Protein AF-A0A318CFX6-F1 (afdb_monomer_lite)

pLDDT: mean 86.23, std 9.26, range [60.06, 96.19]

Sequence (62 aa):
MLERISSSRYQSNFILKGGFLIASIVGLDTRATMDMDGTIKGLKVNAESISNMLNEVCAIEM

Secondary structure (DSSP, 8-state):
-HHHHHHSTTTTTEEEEHHHHHHHHHT-SS-S----EEEE-SS--SHHHHHHHHHHHHT---

Radius of gyration: 12.18 Å; chains: 1; bounding box: 25×24×33 Å

Foldseek 3Di:
DLVLCCVDPQVVQKDWDDDVVVCVVVVPPPRPDPDTDIGGPPDDDDPVRVVVRVVNSVPDDD

Structure (mmCIF, N/CA/C/O backbone):
data_AF-A0A318CFX6-F1
#
_entry.id   AF-A0A318CFX6-F1
#
loop_
_atom_site.group_PDB
_atom_site.id
_atom_site.type_symbol
_atom_site.label_atom_id
_atom_site.label_alt_id
_atom_site.label_comp_id
_atom_site.label_asym_id
_atom_site.label_entity_id
_atom_site.label_seq_id
_atom_site.pdbx_PDB_ins_code
_atom_site.Cartn_x
_atom_site.Cartn_y
_atom_site.Cartn_z
_atom_site.occupancy
_atom_site.B_iso_or_equiv
_atom_site.auth_seq_id
_atom_site.auth_comp_id
_atom_site.auth_asym_id
_atom_site.auth_atom_id
_atom_site.pdbx_PDB_model_num
ATOM 1 N N . MET A 1 1 ? 0.800 -7.399 -6.215 1.00 84.44 1 MET A N 1
ATOM 2 C CA . MET A 1 1 ? 0.605 -6.370 -5.163 1.00 84.44 1 MET A CA 1
ATOM 3 C C . MET A 1 1 ? -0.416 -5.313 -5.563 1.00 84.44 1 MET A C 1
ATOM 5 O O . MET A 1 1 ? -1.409 -5.212 -4.865 1.00 84.44 1 MET A O 1
ATOM 9 N N . LEU A 1 2 ? -0.237 -4.562 -6.664 1.00 88.44 2 LEU A N 1
ATOM 10 C CA . LEU A 1 2 ? -1.246 -3.575 -7.104 1.00 88.44 2 LEU A CA 1
ATOM 11 C C . LEU A 1 2 ? -2.637 -4.173 -7.283 1.00 88.44 2 LEU A C 1
ATOM 13 O O . LEU A 1 2 ? -3.613 -3.600 -6.823 1.00 88.44 2 LEU A O 1
ATOM 17 N N . GLU A 1 3 ? -2.709 -5.352 -7.885 1.00 89.00 3 GLU A N 1
ATOM 18 C CA . GLU A 1 3 ? -3.964 -6.073 -8.077 1.00 89.00 3 GLU A CA 1
ATOM 19 C C . GLU A 1 3 ? -4.611 -6.505 -6.751 1.00 89.00 3 GLU A C 1
ATOM 21 O O . GLU A 1 3 ? -5.820 -6.368 -6.583 1.00 89.00 3 GLU A O 1
ATOM 26 N N . ARG A 1 4 ? -3.804 -6.890 -5.751 1.00 93.00 4 ARG A N 1
ATOM 27 C CA . ARG A 1 4 ? -4.291 -7.144 -4.384 1.00 93.00 4 ARG A CA 1
ATOM 28 C C . ARG A 1 4 ? -4.828 -5.873 -3.738 1.00 93.00 4 ARG A C 1
ATOM 30 O O . ARG A 1 4 ? -5.912 -5.900 -3.177 1.00 93.00 4 ARG A O 1
ATOM 37 N N . ILE A 1 5 ? -4.113 -4.748 -3.852 1.00 92.00 5 ILE A N 1
ATOM 38 C CA . ILE A 1 5 ? -4.586 -3.446 -3.349 1.00 92.00 5 ILE A CA 1
ATOM 39 C C . ILE A 1 5 ? -5.903 -3.068 -4.037 1.00 92.00 5 ILE A C 1
ATOM 41 O O . ILE A 1 5 ? -6.846 -2.674 -3.352 1.00 92.00 5 ILE A O 1
ATOM 45 N N . SER A 1 6 ? -5.983 -3.242 -5.359 1.00 90.88 6 SER A N 1
ATOM 46 C CA . SER A 1 6 ? -7.183 -2.977 -6.158 1.00 90.88 6 SER A CA 1
ATOM 47 C C . SER A 1 6 ? -8.362 -3.868 -5.775 1.00 90.88 6 SER A C 1
ATOM 49 O O . SER A 1 6 ? -9.494 -3.424 -5.885 1.00 90.88 6 SER A O 1
ATOM 51 N N . SER A 1 7 ? -8.110 -5.099 -5.333 1.00 93.56 7 SER A N 1
ATOM 52 C CA . SER A 1 7 ? -9.148 -6.041 -4.887 1.00 93.56 7 SER A CA 1
ATOM 53 C C . SER A 1 7 ? -9.434 -5.942 -3.385 1.00 93.56 7 SER A C 1
ATOM 55 O O . SER A 1 7 ? -10.325 -6.610 -2.866 1.00 93.56 7 SER A O 1
ATOM 57 N N . SER A 1 8 ? -8.670 -5.122 -2.660 1.00 94.50 8 SER A N 1
ATOM 58 C CA . SER A 1 8 ? -8.815 -4.951 -1.219 1.00 94.50 8 SER A CA 1
ATOM 59 C C . SER A 1 8 ? -9.843 -3.87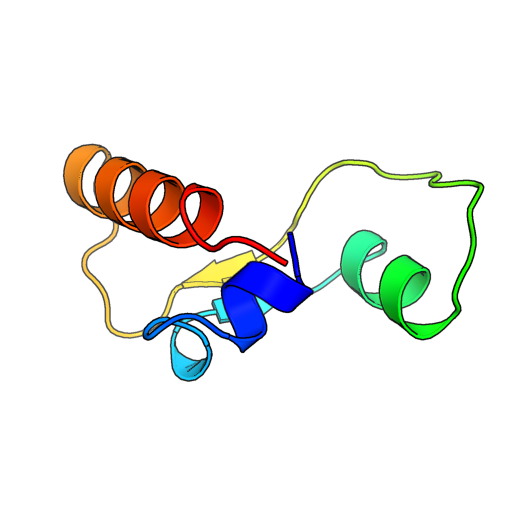9 -0.878 1.00 94.50 8 SER A C 1
ATOM 61 O O . SER A 1 8 ? -10.066 -2.920 -1.620 1.00 94.50 8 SER A O 1
ATOM 63 N N . ARG A 1 9 ? -10.357 -3.942 0.352 1.00 94.12 9 ARG A N 1
ATOM 64 C CA . ARG A 1 9 ? -11.170 -2.869 0.947 1.00 94.12 9 ARG A CA 1
ATOM 65 C C . ARG A 1 9 ? -10.470 -1.501 1.006 1.00 94.12 9 ARG A C 1
ATOM 67 O O . ARG A 1 9 ? -11.130 -0.506 1.288 1.00 94.12 9 ARG A O 1
ATOM 74 N N . TYR A 1 10 ? -9.155 -1.451 0.781 1.00 93.88 10 TYR A N 1
ATOM 75 C CA . TYR A 1 10 ? -8.337 -0.244 0.859 1.00 93.88 10 TYR A CA 1
ATOM 76 C C . TYR A 1 10 ? -8.116 0.437 -0.494 1.00 93.88 10 TYR A C 1
ATOM 78 O O . TYR A 1 10 ? -7.413 1.446 -0.543 1.00 93.88 10 TYR A O 1
ATOM 86 N N . GLN A 1 11 ? -8.703 -0.064 -1.589 1.00 91.88 11 GLN A N 1
ATOM 87 C CA . GLN A 1 11 ? -8.469 0.459 -2.945 1.00 91.88 11 GLN A CA 1
ATOM 88 C C . GLN A 1 11 ? -8.595 1.993 -3.042 1.00 91.88 11 GLN A C 1
ATOM 90 O O . GLN A 1 11 ? -7.808 2.646 -3.716 1.00 91.88 11 GLN A O 1
ATOM 95 N N . SER A 1 12 ? -9.559 2.586 -2.327 1.00 92.88 12 SER A N 1
ATOM 96 C CA . SER A 1 12 ? -9.845 4.027 -2.366 1.00 92.88 12 SER A CA 1
ATOM 97 C C . SER A 1 12 ? -9.039 4.831 -1.346 1.00 92.88 12 SER A C 1
ATOM 99 O O . SER A 1 12 ? -9.112 6.060 -1.324 1.00 92.88 12 SER A O 1
ATOM 101 N N . ASN A 1 13 ? -8.280 4.151 -0.487 1.00 93.56 13 ASN A N 1
ATOM 102 C CA . ASN A 1 13 ? -7.391 4.769 0.486 1.00 93.56 13 ASN A CA 1
ATOM 103 C C . ASN A 1 13 ? -5.989 4.991 -0.083 1.00 93.56 13 ASN A C 1
ATOM 105 O O . ASN A 1 13 ? -5.294 5.881 0.403 1.00 93.56 13 ASN A O 1
ATOM 109 N N . PHE A 1 14 ? -5.579 4.228 -1.100 1.00 90.62 14 PHE A N 1
ATOM 110 C CA . PHE A 1 14 ? -4.263 4.343 -1.722 1.00 90.62 14 PHE A CA 1
ATOM 111 C C . PHE A 1 14 ? -4.263 5.293 -2.922 1.00 90.62 14 PHE A C 1
ATOM 113 O O . PHE A 1 14 ? -5.035 5.147 -3.864 1.00 90.62 14 PHE A O 1
ATOM 120 N N . ILE A 1 15 ? -3.324 6.237 -2.919 1.00 89.62 15 ILE A N 1
ATOM 121 C CA . ILE A 1 15 ? -2.952 7.048 -4.081 1.00 89.62 15 ILE A CA 1
ATOM 122 C C . ILE A 1 15 ? -1.538 6.635 -4.481 1.00 89.62 15 ILE A C 1
ATOM 124 O O . ILE A 1 15 ? -0.567 7.072 -3.864 1.00 89.62 15 ILE A O 1
ATOM 128 N N . LEU A 1 16 ? -1.432 5.780 -5.495 1.00 88.06 16 LEU A N 1
ATOM 129 C CA . LEU A 1 16 ? -0.170 5.230 -5.992 1.00 88.06 16 LEU A CA 1
ATOM 130 C C . LEU A 1 16 ? 0.471 6.165 -7.016 1.00 88.06 16 LEU A C 1
ATOM 132 O O . LEU A 1 16 ? -0.230 6.822 -7.788 1.00 88.06 16 LEU A O 1
ATOM 136 N N . LYS A 1 17 ? 1.801 6.246 -7.010 1.00 84.88 17 LYS A N 1
ATOM 137 C CA . LYS A 1 17 ? 2.575 7.154 -7.865 1.00 84.88 17 LYS A CA 1
ATOM 138 C C . LYS A 1 17 ? 3.869 6.478 -8.333 1.00 84.88 17 LYS A C 1
ATOM 140 O O . LYS A 1 17 ? 4.204 5.373 -7.917 1.00 84.88 17 LYS A O 1
ATOM 145 N N . GLY A 1 18 ? 4.602 7.173 -9.200 1.00 84.06 18 GLY A N 1
ATOM 146 C CA . GLY A 1 18 ? 5.974 6.815 -9.555 1.00 84.06 18 GLY A CA 1
ATOM 147 C C . GLY A 1 18 ? 6.108 5.663 -10.554 1.00 84.06 18 GLY A C 1
ATOM 148 O O . GLY A 1 18 ? 5.145 5.223 -11.188 1.00 84.06 18 GLY A O 1
ATOM 149 N N . GLY A 1 19 ? 7.350 5.198 -10.713 1.00 79.12 19 GLY A N 1
ATOM 150 C CA . GLY A 1 19 ? 7.733 4.224 -11.739 1.00 79.12 19 GLY A CA 1
ATOM 151 C C . GLY A 1 19 ? 7.113 2.839 -11.550 1.00 79.12 19 GLY A C 1
ATOM 152 O O . GLY A 1 19 ? 6.847 2.161 -12.538 1.00 79.12 19 GLY A O 1
ATOM 153 N N . PHE A 1 20 ? 6.803 2.446 -10.311 1.00 82.38 20 PHE A N 1
ATOM 154 C CA . PHE A 1 20 ? 6.143 1.174 -10.009 1.00 82.38 20 PHE A CA 1
ATOM 155 C C . PHE A 1 20 ? 4.734 1.076 -10.616 1.00 82.38 20 PHE A C 1
ATOM 157 O O . PHE A 1 20 ? 4.368 0.043 -11.186 1.00 82.38 20 PHE A O 1
ATOM 164 N N . LEU A 1 21 ? 3.955 2.163 -10.548 1.00 82.50 21 LEU A N 1
ATOM 165 C CA . LEU A 1 21 ? 2.634 2.228 -11.174 1.00 82.50 21 LEU A CA 1
ATOM 166 C C . LEU A 1 21 ? 2.750 2.184 -12.702 1.00 82.50 21 LEU A C 1
ATOM 168 O O . LEU A 1 21 ? 2.073 1.384 -13.343 1.00 82.50 21 LEU A O 1
ATOM 172 N N . ILE A 1 22 ? 3.634 3.005 -13.278 1.00 83.62 22 ILE A N 1
ATOM 173 C CA . ILE A 1 22 ? 3.817 3.078 -14.734 1.00 83.62 22 ILE A CA 1
ATOM 174 C C . ILE A 1 22 ? 4.265 1.728 -15.304 1.00 83.62 22 ILE A C 1
ATOM 176 O O . ILE A 1 22 ? 3.673 1.254 -16.269 1.00 83.62 22 ILE A O 1
ATOM 180 N N . ALA A 1 23 ? 5.242 1.065 -14.681 1.00 80.69 23 ALA A N 1
ATOM 181 C CA . ALA A 1 23 ? 5.706 -0.252 -15.119 1.00 80.69 23 ALA A CA 1
ATOM 182 C C . ALA A 1 23 ? 4.587 -1.305 -15.091 1.00 80.69 23 ALA A C 1
ATOM 184 O O . ALA A 1 23 ? 4.505 -2.138 -15.991 1.00 80.69 23 ALA A O 1
ATOM 185 N N . SER A 1 24 ? 3.696 -1.232 -14.097 1.00 79.00 24 SER A N 1
ATOM 186 C CA . SER A 1 24 ? 2.567 -2.158 -13.969 1.00 79.00 24 SER A CA 1
ATOM 187 C C . SER A 1 24 ? 1.474 -1.929 -15.016 1.00 79.00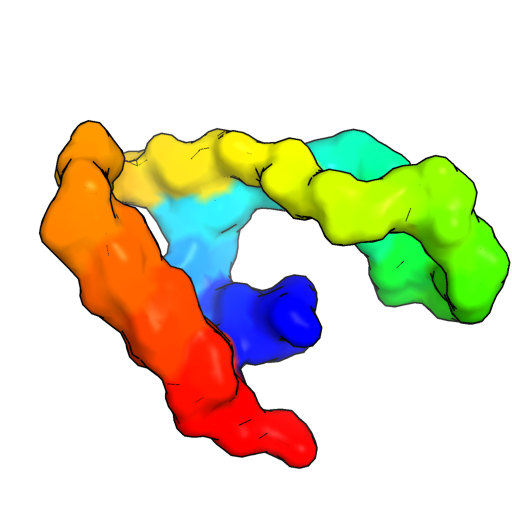 24 SER A C 1
ATOM 189 O O . SER A 1 24 ? 0.814 -2.883 -15.408 1.00 79.00 24 SER A O 1
ATOM 191 N N . ILE A 1 25 ? 1.288 -0.690 -15.485 1.00 82.00 25 ILE A N 1
ATOM 192 C CA . ILE A 1 25 ? 0.344 -0.370 -16.570 1.00 82.00 25 ILE A CA 1
ATOM 193 C C . ILE A 1 25 ? 0.913 -0.789 -17.931 1.00 82.00 25 ILE A C 1
ATOM 195 O O . ILE A 1 25 ? 0.186 -1.305 -18.772 1.00 82.00 25 ILE A O 1
ATOM 199 N N . VAL A 1 26 ? 2.208 -0.551 -18.157 1.00 84.81 26 VAL A N 1
ATOM 200 C CA . VAL A 1 26 ? 2.860 -0.784 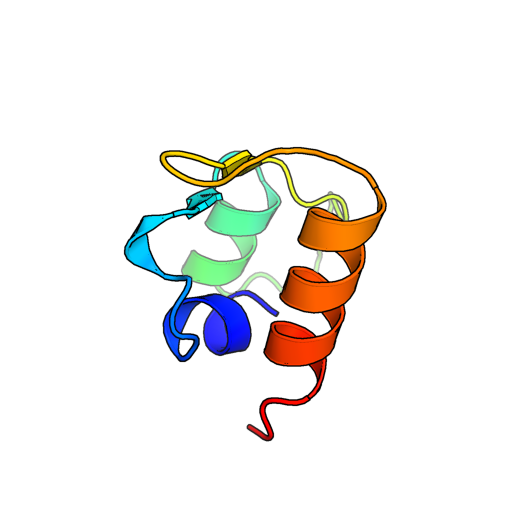-19.459 1.00 84.81 26 VAL A CA 1
ATOM 201 C C . VAL A 1 26 ? 3.297 -2.249 -19.637 1.00 84.81 26 VAL A C 1
ATOM 203 O O . VAL A 1 26 ? 3.605 -2.661 -20.750 1.00 84.81 26 VAL A O 1
ATOM 206 N N . GLY A 1 27 ? 3.298 -3.057 -18.570 1.00 74.75 27 GLY A N 1
ATOM 207 C CA . GLY A 1 27 ? 3.672 -4.475 -18.635 1.00 74.75 27 GLY A CA 1
ATOM 208 C C . GLY A 1 27 ? 5.172 -4.697 -18.843 1.00 74.75 27 GLY A C 1
ATOM 209 O O . GLY A 1 27 ? 5.574 -5.659 -19.489 1.00 74.75 27 GLY A O 1
ATOM 210 N N . LEU A 1 28 ? 6.011 -3.786 -18.338 1.00 73.31 28 LEU A N 1
ATOM 211 C CA . LEU A 1 28 ? 7.466 -3.908 -18.445 1.00 73.31 28 LEU A CA 1
ATOM 212 C C . LEU A 1 28 ? 7.998 -4.838 -17.345 1.00 73.31 28 LEU A C 1
ATOM 214 O O . LEU A 1 28 ? 7.969 -4.486 -16.164 1.00 73.31 28 LEU A O 1
ATOM 218 N N . ASP A 1 29 ? 8.533 -5.997 -17.737 1.00 62.75 29 ASP A N 1
ATOM 219 C CA . ASP A 1 29 ? 9.143 -6.968 -16.812 1.00 62.75 29 ASP A CA 1
ATOM 220 C C . ASP A 1 29 ? 10.507 -6.516 -16.264 1.00 62.75 29 ASP A C 1
ATOM 222 O O . ASP A 1 29 ? 10.936 -6.942 -15.191 1.00 62.75 29 ASP A O 1
ATOM 226 N N . THR A 1 30 ? 11.188 -5.590 -16.944 1.00 60.06 30 THR A N 1
ATOM 227 C CA . THR A 1 30 ? 12.427 -4.980 -16.447 1.00 60.06 30 THR A CA 1
ATOM 228 C C . THR A 1 30 ? 12.097 -3.837 -15.491 1.00 60.06 30 THR A C 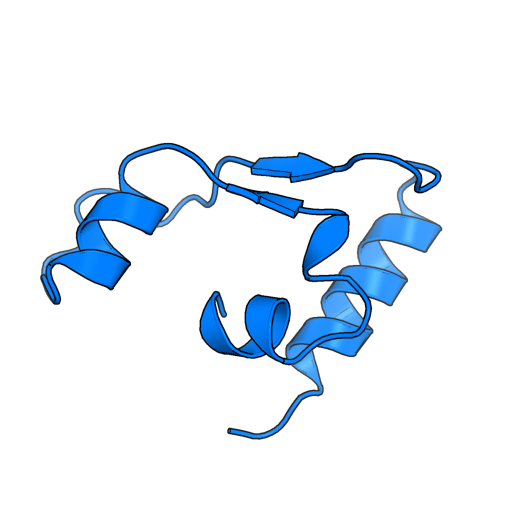1
ATOM 230 O O . THR A 1 30 ? 12.055 -2.665 -15.877 1.00 60.06 30 THR A O 1
ATOM 233 N N . ARG A 1 31 ? 11.831 -4.163 -14.225 1.00 62.19 31 ARG A N 1
ATOM 234 C CA . ARG A 1 31 ? 11.583 -3.144 -13.199 1.00 62.19 31 ARG A CA 1
ATOM 235 C C . ARG A 1 31 ? 12.881 -2.423 -12.840 1.00 62.19 31 ARG A C 1
ATOM 237 O O . ARG A 1 31 ? 13.727 -2.973 -12.147 1.00 62.19 31 ARG A O 1
ATOM 244 N N . ALA A 1 32 ? 13.015 -1.170 -13.275 1.00 66.00 32 ALA A N 1
ATOM 245 C CA . ALA A 1 32 ? 14.111 -0.293 -12.852 1.00 66.00 32 ALA A CA 1
ATOM 246 C C . ALA A 1 32 ? 13.944 0.216 -11.404 1.00 66.00 32 ALA A C 1
ATOM 248 O O . ALA A 1 32 ? 14.917 0.620 -10.776 1.00 66.00 32 ALA A O 1
ATOM 249 N N . THR A 1 33 ? 12.718 0.191 -10.869 1.00 64.81 33 THR A N 1
ATOM 250 C CA . THR A 1 33 ? 12.401 0.527 -9.476 1.00 64.81 33 THR A CA 1
ATOM 251 C C . THR A 1 33 ? 11.463 -0.525 -8.887 1.00 64.81 33 THR A C 1
ATOM 253 O O . THR A 1 33 ? 10.460 -0.896 -9.504 1.00 64.81 33 THR A O 1
ATOM 256 N N . MET A 1 34 ? 11.830 -1.054 -7.719 1.00 69.69 34 MET A N 1
ATOM 257 C CA . MET A 1 34 ? 11.032 -2.034 -6.973 1.00 69.69 34 MET A CA 1
ATOM 258 C C . MET A 1 34 ? 10.171 -1.383 -5.888 1.00 69.69 34 MET A C 1
ATOM 260 O O . MET A 1 34 ? 9.214 -2.005 -5.425 1.00 69.69 34 MET A O 1
ATOM 264 N N . ASP A 1 35 ? 10.500 -0.149 -5.507 1.00 79.62 35 ASP A N 1
ATOM 265 C CA . ASP A 1 35 ? 9.852 0.552 -4.408 1.00 79.62 35 ASP A CA 1
ATOM 266 C C . ASP A 1 35 ? 8.466 1.052 -4.824 1.00 79.62 35 ASP A C 1
ATOM 268 O O . ASP A 1 35 ? 8.242 1.505 -5.949 1.00 79.62 35 ASP A O 1
ATOM 272 N N . MET A 1 36 ? 7.513 0.953 -3.899 1.00 80.25 36 MET A N 1
ATOM 273 C CA . MET A 1 36 ? 6.153 1.442 -4.095 1.00 80.25 36 MET A CA 1
ATOM 274 C C . MET A 1 36 ? 5.986 2.788 -3.394 1.00 80.25 36 MET A C 1
ATOM 276 O O . MET A 1 36 ? 5.854 2.841 -2.173 1.00 80.25 36 MET A O 1
ATOM 280 N N . ASP A 1 37 ? 5.901 3.860 -4.179 1.00 83.44 37 ASP A N 1
ATOM 281 C CA . ASP A 1 37 ? 5.552 5.184 -3.670 1.00 83.44 37 ASP A CA 1
ATOM 282 C C . ASP A 1 37 ? 4.035 5.380 -3.672 1.00 83.44 37 ASP A C 1
ATOM 284 O O . ASP A 1 37 ? 3.358 5.300 -4.704 1.00 83.44 37 ASP A O 1
ATOM 288 N N . GLY A 1 38 ? 3.479 5.680 -2.502 1.00 85.06 38 GLY A N 1
ATOM 289 C CA . GLY A 1 38 ? 2.048 5.886 -2.354 1.00 85.06 38 GLY A CA 1
ATOM 290 C C . GLY A 1 38 ? 1.696 6.778 -1.177 1.00 85.06 38 GLY A C 1
ATOM 291 O O . GLY A 1 38 ? 2.453 6.939 -0.224 1.00 85.06 38 GLY A O 1
ATOM 292 N N . THR A 1 39 ? 0.520 7.385 -1.248 1.00 89.12 39 THR A N 1
ATOM 293 C CA . THR A 1 39 ? -0.077 8.139 -0.143 1.00 89.12 39 THR A CA 1
ATOM 294 C C . THR A 1 39 ? -1.319 7.403 0.342 1.00 89.12 39 THR A C 1
ATOM 296 O O . THR A 1 39 ? -2.110 6.943 -0.477 1.00 89.12 39 THR A O 1
ATOM 299 N N . ILE A 1 40 ? -1.510 7.325 1.660 1.00 90.56 40 ILE A N 1
ATOM 300 C CA . ILE A 1 40 ? -2.708 6.742 2.274 1.00 90.56 40 ILE A CA 1
ATOM 301 C C . ILE A 1 40 ? -3.605 7.870 2.782 1.00 90.56 40 ILE A C 1
ATOM 303 O O . ILE A 1 40 ? -3.148 8.764 3.494 1.00 90.56 40 ILE A O 1
ATOM 307 N N . LYS A 1 41 ? -4.888 7.832 2.418 1.00 91.75 41 LYS A N 1
ATOM 308 C CA . LYS A 1 41 ? -5.895 8.826 2.805 1.00 91.75 41 LYS A CA 1
ATOM 309 C C . LYS A 1 41 ? -7.016 8.187 3.618 1.00 91.75 41 LYS A C 1
ATOM 311 O O . LYS A 1 41 ? -7.507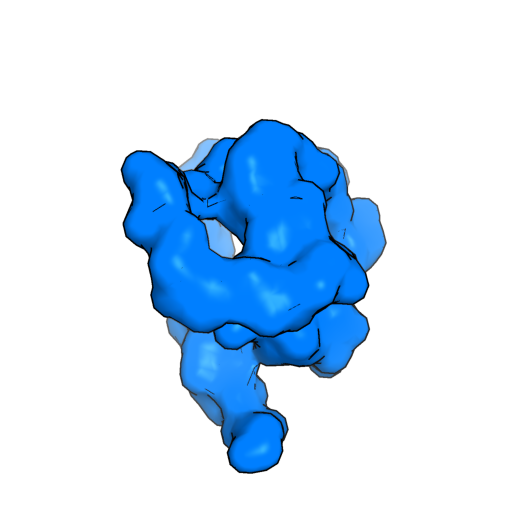 7.110 3.288 1.00 91.75 41 LYS A O 1
ATOM 316 N N . GLY A 1 42 ? -7.477 8.899 4.647 1.00 88.12 42 GLY A N 1
ATOM 317 C CA . GLY A 1 42 ? -8.681 8.533 5.403 1.00 88.12 42 GLY A CA 1
ATOM 318 C C . GLY A 1 42 ? -8.505 7.355 6.364 1.00 88.12 42 GLY A C 1
ATOM 319 O O . GLY A 1 42 ? -9.490 6.886 6.922 1.00 88.12 42 GLY A O 1
ATOM 320 N N . LEU A 1 43 ? -7.269 6.898 6.577 1.00 88.56 43 LEU A N 1
ATOM 321 C CA . LEU A 1 43 ? -6.913 5.884 7.566 1.00 88.56 43 LEU A CA 1
ATOM 322 C C . LEU A 1 43 ? -5.930 6.479 8.571 1.00 88.56 43 LEU A C 1
ATOM 324 O O . LEU A 1 43 ? -5.159 7.382 8.238 1.00 88.56 43 LEU A O 1
ATOM 328 N N . LYS A 1 44 ? -5.940 5.963 9.804 1.00 89.25 44 LYS A N 1
ATOM 329 C CA . LYS A 1 44 ? -4.842 6.231 10.737 1.00 89.25 44 LYS A CA 1
ATOM 330 C C . LYS A 1 44 ? -3.569 5.622 10.158 1.00 89.25 44 LYS A C 1
ATOM 332 O O . LYS A 1 44 ? -3.588 4.487 9.700 1.00 89.25 44 LYS A O 1
ATOM 337 N N . VAL A 1 45 ? -2.487 6.392 10.188 1.00 87.94 45 VAL A N 1
ATOM 338 C CA . VAL A 1 45 ? -1.165 5.958 9.733 1.00 87.94 45 VAL A CA 1
ATOM 339 C C . VAL A 1 45 ? -0.289 5.802 10.967 1.00 87.94 45 VAL A C 1
ATOM 341 O O . VAL A 1 45 ? 0.359 6.740 11.420 1.00 87.94 45 VAL A O 1
ATOM 344 N N . ASN A 1 46 ? -0.338 4.615 11.560 1.00 93.19 46 ASN A N 1
ATOM 345 C CA . ASN A 1 46 ? 0.574 4.186 12.618 1.00 93.19 46 ASN A CA 1
ATOM 346 C C . ASN A 1 46 ? 1.078 2.768 12.314 1.00 93.19 46 ASN A C 1
ATOM 348 O O . ASN A 1 46 ? 0.499 2.073 11.480 1.00 93.19 46 ASN A O 1
ATOM 352 N N . ALA A 1 47 ? 2.150 2.338 12.978 1.00 92.69 47 ALA A N 1
ATOM 353 C CA . ALA A 1 47 ? 2.808 1.068 12.665 1.00 92.69 47 ALA A CA 1
ATOM 354 C C . ALA A 1 47 ? 1.849 -0.138 12.688 1.00 92.69 47 ALA A C 1
ATOM 356 O O . ALA A 1 47 ? 1.893 -0.971 11.786 1.00 92.69 47 ALA A O 1
ATOM 357 N N . GLU A 1 48 ? 0.948 -0.200 13.670 1.00 95.19 48 GLU A N 1
ATOM 358 C CA . GLU A 1 48 ? -0.025 -1.287 13.819 1.00 95.19 48 GLU A CA 1
ATOM 359 C C . GLU A 1 48 ? -1.055 -1.298 12.681 1.00 95.19 48 GLU A C 1
ATOM 361 O O . GLU A 1 48 ? -1.212 -2.300 11.987 1.00 95.19 48 GLU A O 1
ATOM 366 N N . SER A 1 49 ? -1.714 -0.162 12.436 1.00 92.56 49 SER A N 1
ATOM 367 C CA . SER A 1 49 ? -2.720 -0.019 11.373 1.00 92.56 49 SER A CA 1
ATOM 368 C C . SER A 1 49 ? -2.153 -0.302 9.984 1.00 92.56 49 SER A C 1
ATOM 370 O O . SER A 1 49 ? -2.801 -0.979 9.189 1.00 92.56 49 SER A O 1
ATOM 372 N N . ILE A 1 50 ? -0.932 0.163 9.705 1.00 92.44 50 ILE A N 1
ATOM 373 C CA . ILE A 1 50 ? -0.253 -0.101 8.436 1.00 92.44 50 ILE A CA 1
ATOM 374 C C . ILE A 1 50 ? 0.123 -1.577 8.316 1.00 92.44 50 ILE A C 1
ATOM 376 O O . ILE A 1 50 ? -0.110 -2.165 7.263 1.00 92.44 50 ILE A O 1
ATOM 380 N N . SER A 1 51 ? 0.645 -2.193 9.379 1.00 94.19 51 SER A N 1
ATOM 381 C CA . SER A 1 51 ? 1.007 -3.616 9.359 1.00 94.19 51 SER A CA 1
ATOM 382 C C . SER A 1 51 ? -0.213 -4.501 9.122 1.00 94.19 51 SER A C 1
ATOM 384 O O . SER A 1 51 ? -0.175 -5.371 8.256 1.00 94.19 51 SER A O 1
ATOM 386 N N . ASN A 1 52 ? -1.320 -4.243 9.823 1.00 95.06 52 ASN A N 1
ATOM 387 C CA . ASN A 1 52 ? -2.567 -4.991 9.647 1.00 95.06 52 ASN A CA 1
ATOM 388 C C . ASN A 1 52 ? -3.114 -4.834 8.227 1.00 95.06 52 ASN A C 1
ATOM 390 O O . ASN A 1 52 ? -3.399 -5.829 7.568 1.00 95.06 52 ASN A O 1
ATOM 394 N N . MET A 1 53 ? -3.163 -3.600 7.720 1.00 93.62 53 MET A N 1
ATOM 395 C CA . MET A 1 53 ? -3.598 -3.315 6.354 1.00 93.62 53 MET A CA 1
ATOM 396 C C . MET A 1 53 ? -2.743 -4.051 5.316 1.00 93.62 53 MET A C 1
ATOM 398 O O . MET A 1 53 ? -3.282 -4.665 4.398 1.00 93.62 53 MET A O 1
ATOM 402 N N . LEU A 1 54 ? -1.414 -4.007 5.442 1.00 92.56 54 LEU A N 1
ATOM 403 C CA . LEU A 1 54 ? -0.523 -4.693 4.506 1.00 92.56 54 LEU A CA 1
ATOM 404 C C . LEU A 1 54 ? -0.666 -6.214 4.594 1.00 92.56 54 LEU A C 1
ATOM 406 O O . LEU A 1 54 ? -0.678 -6.867 3.556 1.00 92.56 54 LEU A O 1
ATOM 410 N N . ASN A 1 55 ? -0.832 -6.775 5.793 1.00 95.50 55 ASN A N 1
ATOM 411 C CA . ASN A 1 55 ? -1.088 -8.204 5.972 1.00 95.50 55 ASN A CA 1
ATOM 412 C C . ASN A 1 55 ? -2.416 -8.626 5.329 1.00 95.50 55 ASN A C 1
ATOM 414 O O . ASN A 1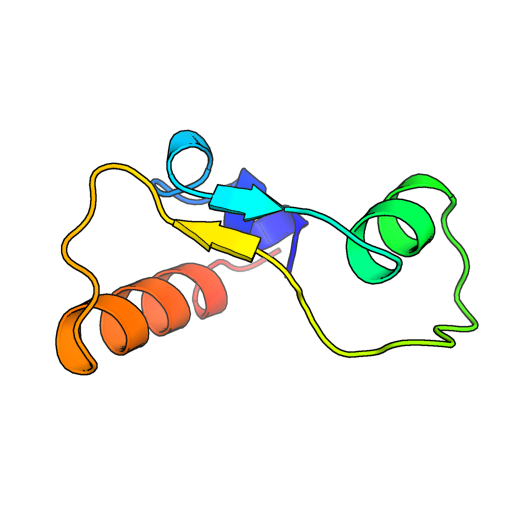 55 ? -2.442 -9.617 4.604 1.00 95.50 55 ASN A O 1
ATOM 418 N N . GLU A 1 56 ? -3.490 -7.854 5.529 1.00 95.75 56 GLU A N 1
ATOM 419 C CA . GLU A 1 56 ? -4.792 -8.084 4.890 1.00 95.75 56 GLU A CA 1
ATOM 420 C C . GLU A 1 56 ? -4.676 -8.054 3.361 1.00 95.75 56 GLU A C 1
ATOM 422 O O . GLU A 1 56 ? -5.163 -8.957 2.687 1.00 95.75 56 GLU A O 1
ATOM 427 N N . VAL A 1 57 ? -3.979 -7.059 2.802 1.00 94.69 57 VAL A N 1
ATOM 428 C CA . VAL A 1 57 ? -3.741 -6.972 1.352 1.00 94.69 57 VAL A CA 1
ATOM 429 C C . VAL A 1 57 ? -2.903 -8.153 0.856 1.00 94.69 57 VAL A C 1
ATOM 431 O O . VAL A 1 57 ? -3.194 -8.722 -0.194 1.00 94.69 57 VAL A O 1
ATOM 434 N N . CYS A 1 58 ? -1.857 -8.541 1.584 1.00 94.12 58 CYS A N 1
ATOM 435 C CA . CYS A 1 58 ? -0.990 -9.654 1.205 1.00 94.12 58 CYS A CA 1
ATOM 436 C C . CYS A 1 58 ? -1.701 -11.011 1.267 1.00 94.12 58 CYS A C 1
ATOM 438 O O . CYS A 1 58 ? -1.337 -11.888 0.486 1.00 94.12 58 CYS A O 1
ATOM 440 N N . ALA A 1 59 ? -2.700 -11.172 2.135 1.00 96.19 59 ALA A N 1
ATOM 441 C CA . ALA A 1 59 ? -3.483 -12.398 2.274 1.00 96.19 59 ALA A CA 1
ATOM 442 C C . ALA A 1 59 ? -4.509 -12.619 1.145 1.00 96.19 59 ALA A C 1
ATOM 444 O O . ALA A 1 59 ? -5.088 -13.697 1.063 1.00 96.19 59 ALA A O 1
ATOM 445 N N . ILE A 1 60 ? -4.736 -11.630 0.272 1.00 95.25 60 ILE A N 1
ATOM 446 C CA . ILE A 1 60 ? -5.611 -11.784 -0.898 1.00 95.25 60 ILE A CA 1
ATOM 447 C C . ILE A 1 60 ? -4.944 -12.738 -1.901 1.00 95.25 60 ILE A C 1
ATOM 449 O O . ILE A 1 60 ? -3.896 -12.415 -2.474 1.00 95.25 60 ILE A O 1
ATOM 453 N N . GLU A 1 61 ? -5.556 -13.905 -2.107 1.00 90.06 61 GLU A N 1
ATOM 454 C CA . GLU A 1 61 ? -5.193 -14.840 -3.175 1.00 90.06 61 GLU A CA 1
ATOM 455 C C . GLU A 1 61 ? -5.596 -14.273 -4.544 1.00 90.06 61 GLU A C 1
ATOM 457 O O . GLU A 1 61 ? -6.611 -13.586 -4.670 1.00 90.06 61 GLU A O 1
ATOM 462 N N . MET A 1 62 ? -4.755 -14.520 -5.550 1.00 72.62 62 MET A N 1
ATOM 463 C CA . MET A 1 62 ? -4.905 -14.052 -6.930 1.00 72.62 62 MET A CA 1
ATOM 464 C C . MET A 1 62 ? -4.761 -15.225 -7.886 1.00 72.62 62 MET A C 1
ATOM 466 O O . MET A 1 62 ? -3.822 -16.020 -7.646 1.00 72.62 62 MET A O 1
#